Prote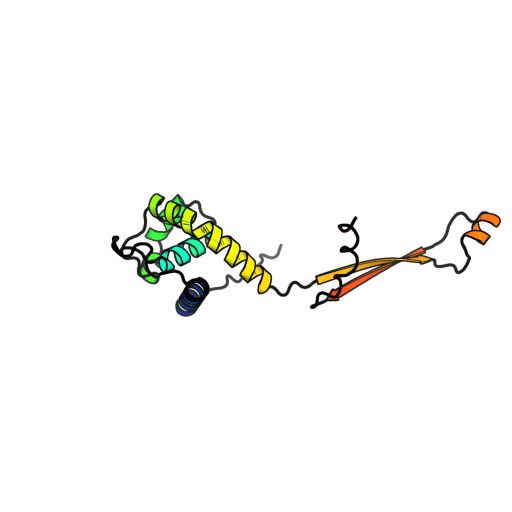in AF-A0A8T4QF48-F1 (afdb_monomer_lite)

Structure (mmCIF, N/CA/C/O backbone):
data_AF-A0A8T4QF48-F1
#
_entry.id   AF-A0A8T4QF48-F1
#
loop_
_atom_site.group_PDB
_atom_site.id
_atom_site.type_symbol
_atom_site.label_atom_id
_atom_site.label_alt_id
_atom_site.label_comp_id
_atom_site.label_asym_id
_atom_site.label_entity_id
_atom_site.label_seq_id
_atom_site.pdbx_PDB_ins_code
_atom_site.Cartn_x
_atom_site.Cartn_y
_atom_site.Cartn_z
_atom_site.occupancy
_atom_site.B_iso_or_equiv
_atom_site.auth_seq_id
_atom_site.auth_comp_id
_atom_site.auth_asym_id
_atom_site.auth_atom_id
_atom_site.pdbx_PDB_model_num
ATOM 1 N N . MET A 1 1 ? 8.555 23.777 -22.639 1.00 36.84 1 MET A N 1
ATOM 2 C CA . MET A 1 1 ? 8.526 22.814 -21.511 1.00 36.84 1 MET A CA 1
ATOM 3 C C . MET A 1 1 ? 7.074 22.521 -21.152 1.00 36.84 1 MET A C 1
ATOM 5 O O . MET A 1 1 ? 6.427 23.314 -20.480 1.00 36.84 1 MET A O 1
ATOM 9 N N . THR A 1 2 ? 6.521 21.435 -21.686 1.00 34.25 2 THR A N 1
ATOM 10 C CA . THR A 1 2 ? 5.121 21.033 -21.495 1.00 34.25 2 THR A CA 1
ATOM 11 C C . THR A 1 2 ? 4.925 20.439 -20.102 1.00 34.25 2 THR A C 1
ATOM 13 O O . THR A 1 2 ? 5.510 19.410 -19.767 1.00 34.25 2 THR A O 1
ATOM 16 N N . LYS A 1 3 ? 4.101 21.087 -19.269 1.00 39.84 3 LYS A N 1
ATOM 17 C CA . LYS A 1 3 ? 3.644 20.526 -17.992 1.00 39.84 3 LYS A CA 1
ATOM 18 C C . LYS A 1 3 ? 2.856 19.249 -18.293 1.00 39.84 3 LYS A C 1
ATOM 20 O O . LYS A 1 3 ? 1.729 19.321 -18.772 1.00 39.84 3 LYS A O 1
ATOM 25 N N . HIS A 1 4 ? 3.436 18.081 -18.021 1.00 39.09 4 HIS A N 1
ATOM 26 C CA . HIS A 1 4 ? 2.674 16.837 -17.994 1.00 39.09 4 HIS A CA 1
ATOM 27 C C . HIS A 1 4 ? 1.634 16.945 -16.875 1.00 39.09 4 HIS A C 1
ATOM 29 O O . HIS A 1 4 ? 1.952 16.767 -15.697 1.00 39.09 4 HIS A O 1
ATOM 35 N N . ASN A 1 5 ? 0.386 17.246 -17.236 1.00 41.47 5 ASN A N 1
ATOM 36 C CA . ASN A 1 5 ? -0.756 17.034 -16.360 1.00 41.47 5 ASN A CA 1
ATOM 37 C C . ASN A 1 5 ? -0.811 15.534 -16.055 1.00 41.47 5 ASN A C 1
ATOM 39 O O . ASN A 1 5 ? -1.296 14.739 -16.857 1.00 41.47 5 ASN A O 1
ATOM 43 N N . LYS A 1 6 ? -0.275 15.128 -14.898 1.00 46.88 6 LYS A N 1
ATOM 44 C CA . LYS A 1 6 ? -0.557 13.811 -14.328 1.00 46.88 6 LYS A CA 1
ATOM 45 C C . LYS A 1 6 ? -2.058 13.778 -14.079 1.00 46.88 6 LYS A C 1
ATOM 47 O O . LYS A 1 6 ? -2.525 14.328 -13.085 1.00 46.88 6 LYS A O 1
ATOM 52 N N . ILE A 1 7 ? -2.800 13.154 -14.991 1.00 44.44 7 ILE A N 1
ATOM 53 C CA . ILE A 1 7 ? -4.201 12.788 -14.793 1.00 44.44 7 ILE A CA 1
ATOM 54 C C . ILE A 1 7 ? -4.196 11.842 -13.592 1.00 44.44 7 ILE A C 1
ATOM 56 O O . ILE A 1 7 ? -3.878 10.656 -13.691 1.00 44.44 7 ILE A O 1
ATOM 60 N N . GLY A 1 8 ? -4.395 12.411 -12.405 1.00 47.56 8 GLY A N 1
ATOM 61 C CA . GLY A 1 8 ? -4.390 11.663 -11.166 1.00 47.56 8 GLY A CA 1
ATOM 62 C C . GLY A 1 8 ? -5.566 10.709 -11.215 1.00 47.56 8 GLY A C 1
ATOM 63 O O . GLY A 1 8 ? -6.704 11.160 -11.242 1.00 47.56 8 GLY A O 1
ATOM 64 N N . ILE A 1 9 ? -5.298 9.402 -11.231 1.00 53.12 9 ILE A N 1
ATOM 65 C CA . ILE A 1 9 ? -6.350 8.386 -11.175 1.00 53.12 9 ILE A CA 1
ATOM 66 C C . ILE A 1 9 ? -7.187 8.663 -9.917 1.00 53.12 9 ILE A C 1
ATOM 68 O O . ILE A 1 9 ? -6.727 8.471 -8.780 1.00 53.12 9 ILE A O 1
ATOM 72 N N . GLN A 1 10 ? -8.389 9.190 -10.134 1.00 56.47 10 GLN A N 1
ATOM 73 C CA . GLN A 1 10 ? -9.336 9.561 -9.095 1.00 56.47 10 GLN A CA 1
ATOM 74 C C . GLN A 1 10 ? -10.275 8.372 -8.909 1.00 56.47 10 GLN A C 1
ATOM 76 O O . GLN A 1 10 ? -11.145 8.102 -9.729 1.00 56.47 10 GLN A O 1
ATOM 81 N N . TYR A 1 11 ? -10.052 7.604 -7.846 1.00 57.59 11 TYR A N 1
ATOM 82 C CA . TYR A 1 11 ? -10.922 6.484 -7.510 1.00 57.59 11 TYR A CA 1
ATOM 83 C C . TYR A 1 11 ? -12.169 6.998 -6.796 1.00 57.59 11 TYR A C 1
ATOM 85 O O . TYR A 1 11 ? -12.070 7.743 -5.819 1.00 57.59 11 TYR A O 1
ATOM 93 N N . THR A 1 12 ? -13.340 6.541 -7.231 1.00 77.25 12 THR A N 1
ATOM 94 C CA . THR A 1 12 ? -14.576 6.732 -6.461 1.00 77.25 12 THR A CA 1
ATOM 95 C C . THR A 1 12 ? -14.522 5.923 -5.158 1.00 77.25 12 THR A C 1
ATOM 97 O O . THR A 1 12 ? -13.859 4.884 -5.074 1.00 77.25 12 THR A O 1
ATOM 100 N N . LEU A 1 13 ? -15.257 6.359 -4.127 1.00 68.56 13 LEU A N 1
ATOM 101 C CA . LEU A 1 13 ? -15.292 5.695 -2.812 1.00 68.56 13 LEU A CA 1
ATOM 102 C C . LEU A 1 13 ? -15.621 4.192 -2.925 1.00 68.56 13 LEU A C 1
ATOM 104 O O . LEU A 1 13 ? -14.974 3.357 -2.290 1.00 68.56 13 LEU A O 1
ATOM 108 N N . LYS A 1 14 ? -16.590 3.843 -3.784 1.00 73.94 14 LYS A N 1
ATOM 109 C CA . LYS A 1 14 ? -16.989 2.451 -4.048 1.00 73.94 14 LYS A CA 1
ATOM 110 C C . LYS A 1 14 ? -15.846 1.629 -4.651 1.00 73.94 14 LYS A C 1
ATOM 112 O O . LYS A 1 14 ? -15.637 0.489 -4.239 1.00 73.94 14 LYS A O 1
ATOM 117 N N . GLN A 1 15 ? -15.093 2.193 -5.597 1.00 72.56 15 GLN A N 1
ATOM 118 C CA . GLN A 1 15 ? -13.957 1.508 -6.221 1.00 72.56 15 GLN A CA 1
ATOM 119 C C . GLN A 1 15 ? -12.837 1.248 -5.211 1.00 72.56 15 GLN A C 1
ATOM 121 O O . GLN A 1 15 ? -12.328 0.130 -5.145 1.00 72.56 15 GLN A O 1
ATOM 126 N N . LEU A 1 16 ? -12.507 2.238 -4.375 1.00 67.00 16 LEU A N 1
ATOM 127 C CA . LEU A 1 16 ? -11.493 2.080 -3.331 1.00 67.00 16 LEU A CA 1
ATOM 128 C C . LEU A 1 16 ? -11.889 0.977 -2.337 1.00 67.00 16 LEU A C 1
ATOM 130 O O . LEU A 1 16 ? -11.094 0.086 -2.045 1.00 67.00 16 LEU A O 1
ATOM 134 N N . GLN A 1 17 ? -13.141 0.986 -1.869 1.00 72.12 17 GLN A N 1
ATOM 135 C CA . GLN A 1 17 ? -13.662 -0.048 -0.970 1.00 72.12 17 GLN A CA 1
ATOM 136 C C . GLN A 1 17 ? -13.615 -1.444 -1.602 1.00 72.12 17 GLN A C 1
ATOM 138 O O . GLN A 1 17 ? -13.250 -2.407 -0.926 1.00 72.12 17 GLN A O 1
ATOM 143 N N . LYS A 1 18 ? -13.949 -1.563 -2.894 1.00 76.19 18 LYS A N 1
ATOM 144 C CA . LYS A 1 18 ? -13.884 -2.833 -3.630 1.00 76.19 18 LYS A CA 1
ATOM 145 C C . LYS A 1 18 ? -12.449 -3.355 -3.725 1.00 76.19 18 LYS A C 1
ATOM 147 O O . LYS A 1 18 ? -12.228 -4.543 -3.497 1.00 76.19 18 LYS A O 1
ATOM 152 N N . LEU A 1 19 ? -11.479 -2.482 -4.007 1.00 70.62 19 LEU A N 1
ATOM 153 C CA . LEU A 1 19 ? -10.060 -2.847 -4.072 1.00 70.62 19 LEU A CA 1
ATOM 154 C C . LEU A 1 19 ? -9.525 -3.299 -2.710 1.00 70.62 19 LEU A C 1
ATOM 156 O O . LEU A 1 19 ? -8.920 -4.365 -2.626 1.00 70.62 19 LEU A O 1
ATOM 160 N N . VAL A 1 20 ? -9.809 -2.549 -1.641 1.00 73.69 20 VAL A N 1
ATOM 161 C CA . VAL A 1 20 ? -9.395 -2.920 -0.278 1.00 73.69 20 VAL A CA 1
ATOM 162 C C . VAL A 1 20 ? -10.007 -4.263 0.128 1.00 73.69 20 VAL A C 1
ATOM 164 O O . VAL A 1 20 ? -9.281 -5.146 0.578 1.00 73.69 20 VAL A O 1
ATOM 167 N N . LYS A 1 21 ? -11.311 -4.475 -0.109 1.00 75.81 21 LYS A N 1
ATOM 168 C CA . LYS A 1 21 ? -11.964 -5.770 0.154 1.00 75.81 21 LYS A CA 1
ATOM 169 C C . LYS A 1 21 ? -11.322 -6.913 -0.630 1.00 75.81 21 LYS A C 1
ATOM 171 O O . LYS A 1 21 ? -11.091 -7.970 -0.055 1.00 75.81 21 LYS A O 1
ATOM 176 N N . LYS A 1 22 ? -11.008 -6.706 -1.913 1.00 73.88 22 LYS A N 1
ATOM 177 C CA . LYS A 1 22 ? -10.369 -7.727 -2.756 1.00 73.88 22 LYS A CA 1
ATOM 178 C C . LYS A 1 22 ? -8.995 -8.125 -2.210 1.00 73.88 22 LYS A C 1
ATOM 180 O O . LYS A 1 22 ? -8.726 -9.316 -2.094 1.00 73.88 22 LYS A O 1
ATOM 185 N N . VAL A 1 23 ? -8.166 -7.147 -1.833 1.00 70.25 23 VAL A N 1
ATOM 186 C CA . VAL A 1 23 ? -6.835 -7.392 -1.248 1.00 70.25 23 VAL A CA 1
ATOM 187 C C . VAL A 1 23 ? -6.949 -8.147 0.075 1.00 70.25 23 VAL A C 1
ATOM 189 O O . VAL A 1 23 ? -6.235 -9.125 0.284 1.00 70.25 23 VAL A O 1
ATOM 192 N N . CYS A 1 24 ? -7.865 -7.737 0.953 1.00 72.25 24 CYS A N 1
ATOM 193 C CA . CYS A 1 24 ? -8.031 -8.388 2.248 1.00 72.25 24 CYS A CA 1
ATOM 194 C C . CYS A 1 24 ? -8.613 -9.805 2.135 1.00 72.25 24 CYS A C 1
ATOM 196 O O . CYS A 1 24 ? -8.130 -10.702 2.823 1.00 72.25 24 CYS A O 1
ATOM 198 N N . TYR A 1 25 ? -9.569 -10.031 1.226 1.00 75.38 25 TYR A N 1
ATOM 199 C CA . TYR A 1 25 ? -10.141 -11.356 0.965 1.00 75.38 25 TYR A CA 1
ATOM 200 C C . TYR A 1 25 ? -9.104 -12.322 0.381 1.00 75.38 25 TYR A C 1
ATOM 202 O O . TYR A 1 25 ? -8.937 -13.424 0.893 1.00 75.38 25 TYR A O 1
ATOM 210 N N . GLN A 1 26 ? -8.335 -11.888 -0.627 1.00 68.88 26 GLN A N 1
ATOM 211 C CA . GLN A 1 26 ? -7.256 -12.697 -1.217 1.00 68.88 26 GLN A CA 1
ATOM 212 C C . GLN A 1 26 ? -6.194 -13.130 -0.202 1.00 68.88 26 GLN A C 1
ATOM 214 O O . GLN A 1 26 ? -5.483 -14.104 -0.433 1.00 68.88 26 GLN A O 1
ATOM 219 N N . LYS A 1 27 ? -6.048 -12.388 0.894 1.00 67.25 27 LYS A N 1
ATOM 220 C CA . LYS A 1 27 ? -5.045 -12.644 1.927 1.00 67.25 27 LYS A CA 1
ATOM 221 C C . LYS A 1 27 ? -5.626 -13.233 3.206 1.00 67.25 27 LYS A C 1
ATOM 223 O O . LYS A 1 27 ? -4.877 -13.365 4.165 1.00 67.25 27 LYS A O 1
ATOM 228 N N . GLN A 1 28 ? -6.921 -13.564 3.221 1.00 74.06 28 GLN A N 1
ATOM 229 C CA . GLN A 1 28 ? -7.621 -14.084 4.400 1.00 74.06 28 GLN A CA 1
ATOM 230 C C . GLN A 1 28 ? -7.348 -13.236 5.656 1.00 74.06 28 GLN A C 1
ATOM 232 O O . GLN A 1 28 ? -7.228 -13.749 6.767 1.00 74.06 28 GLN A O 1
ATOM 237 N N . ILE A 1 29 ? -7.217 -11.914 5.479 1.00 73.75 29 ILE A N 1
ATOM 238 C CA . ILE A 1 29 ? -6.947 -11.003 6.590 1.00 73.75 29 ILE A CA 1
ATOM 239 C C . ILE A 1 29 ? -8.201 -10.974 7.458 1.00 73.75 29 ILE A C 1
ATOM 241 O O . ILE A 1 29 ? -9.279 -10.577 7.005 1.00 73.75 29 ILE A O 1
ATOM 245 N N . SER A 1 30 ? -8.055 -11.395 8.711 1.00 79.75 30 SER A N 1
ATOM 246 C CA . SER A 1 30 ? -9.124 -11.322 9.699 1.00 79.75 30 SER A CA 1
ATOM 247 C C . SER A 1 30 ? -9.649 -9.891 9.841 1.00 79.75 30 SER A C 1
ATOM 249 O O . SER A 1 30 ? -8.932 -8.909 9.669 1.00 79.75 30 SER A O 1
ATOM 251 N N . GLN A 1 31 ? -10.922 -9.716 10.186 1.00 80.69 31 GLN A N 1
ATOM 252 C CA . GLN A 1 31 ? -11.459 -8.361 10.346 1.00 80.69 31 GLN A CA 1
ATOM 253 C C . GLN A 1 31 ? -10.764 -7.587 11.481 1.00 80.69 31 GLN A C 1
ATOM 255 O O . GLN A 1 31 ? -10.527 -6.380 11.360 1.00 80.69 31 GLN A O 1
ATOM 260 N N . TYR A 1 32 ? -10.415 -8.297 12.553 1.00 82.69 32 TYR A N 1
ATOM 261 C CA . TYR A 1 32 ? -9.749 -7.777 13.738 1.00 82.69 32 TYR A CA 1
ATOM 262 C C . TYR A 1 32 ? -8.519 -8.610 14.048 1.00 82.69 32 TYR A C 1
ATOM 264 O O . TYR A 1 32 ? -8.543 -9.825 13.907 1.00 82.69 32 TYR A O 1
ATOM 272 N N . HIS A 1 33 ? -7.476 -7.942 14.529 1.00 73.75 33 HIS A N 1
ATOM 273 C CA . HIS A 1 33 ? -6.229 -8.600 14.896 1.00 73.75 33 HIS A CA 1
ATOM 274 C C . HIS A 1 33 ? -6.376 -9.493 16.139 1.00 73.75 33 HIS A C 1
ATOM 276 O O . HIS A 1 33 ? -5.816 -10.580 16.200 1.00 73.75 33 HIS A O 1
ATOM 282 N N . PHE A 1 34 ? -7.123 -9.030 17.143 1.00 78.06 34 PHE A N 1
ATOM 283 C CA . PHE A 1 34 ? -7.322 -9.752 18.396 1.00 78.06 34 PHE A CA 1
ATOM 284 C C . PHE A 1 34 ? -8.772 -10.217 18.510 1.00 78.06 34 PHE A C 1
ATOM 286 O O . PHE A 1 34 ? -9.695 -9.443 18.252 1.00 78.06 34 PHE A O 1
ATOM 293 N N . LYS A 1 35 ? -8.974 -11.462 18.955 1.00 76.19 35 LYS A N 1
ATOM 294 C CA . LYS A 1 35 ? -10.314 -12.025 19.189 1.00 76.19 35 LYS A CA 1
ATOM 295 C C . LYS A 1 35 ? -11.048 -11.301 20.327 1.00 76.19 35 LYS A C 1
ATOM 297 O O . LYS A 1 35 ? -12.224 -10.973 20.175 1.00 76.19 35 LYS A O 1
ATOM 302 N N . PHE A 1 36 ? -10.325 -11.001 21.410 1.00 77.88 36 PHE A N 1
ATOM 303 C CA . PHE A 1 36 ? -10.860 -10.436 22.659 1.00 77.88 36 PHE A CA 1
ATOM 304 C C . PHE A 1 36 ? -10.375 -9.011 22.972 1.00 77.88 36 PHE A C 1
ATOM 306 O O . PHE A 1 36 ? -10.815 -8.411 23.944 1.00 77.88 36 PHE A O 1
ATOM 313 N N . GLY A 1 37 ? -9.467 -8.461 22.162 1.00 77.06 37 GLY A N 1
ATOM 314 C CA . GLY A 1 37 ? -8.957 -7.105 22.358 1.00 77.06 37 GLY A CA 1
ATOM 315 C C . GLY A 1 37 ? -9.962 -6.019 21.949 1.00 77.06 37 GLY A C 1
ATOM 316 O O . GLY A 1 37 ? -10.966 -6.307 21.288 1.00 77.06 37 GLY A O 1
ATOM 317 N N . PRO A 1 38 ? -9.678 -4.749 22.282 1.00 79.00 38 PRO A N 1
ATOM 318 C CA . PRO A 1 38 ? -10.553 -3.636 21.947 1.00 79.00 38 PRO A CA 1
ATOM 319 C C . PRO A 1 38 ? -10.661 -3.464 20.422 1.00 79.00 38 PRO A C 1
ATOM 321 O O . PRO A 1 38 ? -9.685 -3.216 19.710 1.00 79.00 38 PRO A O 1
ATOM 324 N N . LYS A 1 39 ? -11.887 -3.603 19.902 1.00 84.31 39 LYS A N 1
ATOM 325 C CA . LYS A 1 39 ? -12.224 -3.548 18.466 1.00 84.31 39 LYS A CA 1
ATOM 326 C C . LYS A 1 39 ? -12.423 -2.105 17.993 1.00 84.31 39 LYS A C 1
ATOM 328 O O . LYS A 1 39 ? -13.490 -1.728 17.494 1.00 84.31 39 LYS A O 1
ATOM 333 N N . ILE A 1 40 ? -11.393 -1.288 18.202 1.00 86.06 40 ILE A N 1
ATOM 334 C CA . ILE A 1 40 ? -11.403 0.139 17.851 1.00 86.06 40 ILE A CA 1
ATOM 335 C C . ILE A 1 40 ? -11.199 0.311 16.344 1.00 86.06 40 ILE A C 1
ATOM 337 O O . ILE A 1 40 ? -11.955 1.024 15.684 1.00 86.06 40 ILE A O 1
ATOM 341 N N . TYR A 1 41 ? -10.242 -0.438 15.796 1.00 88.00 41 TYR A N 1
ATOM 342 C CA . TYR A 1 41 ? -9.864 -0.415 14.389 1.00 88.00 41 TYR A CA 1
ATOM 343 C C . TYR A 1 41 ? -9.993 -1.801 13.762 1.00 88.00 41 TYR A C 1
ATOM 345 O O . TYR A 1 41 ? -9.725 -2.822 14.398 1.00 88.00 41 TYR A O 1
ATOM 353 N N . THR A 1 42 ? -10.351 -1.835 12.484 1.00 88.62 42 THR A N 1
ATOM 354 C CA . THR A 1 42 ? -10.285 -3.053 11.665 1.00 88.62 42 THR A CA 1
ATOM 355 C C . THR A 1 42 ? -8.950 -3.129 10.931 1.00 88.62 42 THR A C 1
ATOM 357 O O . THR A 1 42 ? -8.376 -2.104 10.556 1.00 88.62 42 THR A O 1
ATOM 360 N N . GLN A 1 43 ? -8.473 -4.342 10.645 1.00 85.94 43 GLN A N 1
ATOM 361 C CA . GLN A 1 43 ? -7.253 -4.509 9.843 1.00 85.94 43 GLN A CA 1
ATOM 362 C C . GLN A 1 43 ? -7.424 -3.891 8.446 1.00 85.94 43 GLN A C 1
ATOM 364 O O . GLN A 1 43 ? -6.526 -3.216 7.952 1.00 85.94 43 GLN A O 1
ATOM 369 N N . HIS A 1 44 ? -8.620 -4.006 7.861 1.00 85.69 44 HIS A N 1
ATOM 370 C CA . HIS A 1 44 ? -9.000 -3.369 6.596 1.00 85.69 44 HIS A CA 1
ATOM 371 C C . HIS A 1 44 ? -8.774 -1.848 6.586 1.00 85.69 44 HIS A C 1
ATOM 373 O O . HIS A 1 44 ? -8.285 -1.299 5.597 1.00 85.69 44 HIS A O 1
ATOM 379 N N . GLN A 1 45 ? -9.103 -1.159 7.685 1.00 88.62 45 GLN A N 1
ATOM 380 C CA . GLN A 1 45 ? -8.870 0.281 7.817 1.00 88.62 45 GLN A CA 1
ATOM 381 C C . GLN A 1 45 ? -7.376 0.610 7.822 1.00 88.62 45 GLN A C 1
ATOM 383 O O . GLN A 1 45 ? -6.966 1.560 7.158 1.00 88.62 45 GLN A O 1
ATOM 388 N N . PHE A 1 46 ? -6.549 -0.196 8.491 1.00 88.75 46 PHE A N 1
ATOM 389 C CA . PHE A 1 46 ? -5.098 -0.009 8.466 1.00 88.75 46 PHE A CA 1
ATOM 390 C C . PHE A 1 46 ? -4.482 -0.288 7.095 1.00 88.75 46 PHE A C 1
ATOM 392 O O . PHE A 1 46 ? -3.581 0.443 6.690 1.00 88.75 46 PHE A O 1
ATOM 399 N N . VAL A 1 47 ? -4.992 -1.268 6.342 1.00 85.75 47 VAL A N 1
ATOM 400 C CA . VAL A 1 47 ? -4.573 -1.478 4.944 1.00 85.75 47 VAL A CA 1
ATOM 401 C C . VAL A 1 47 ? -4.890 -0.247 4.093 1.00 85.75 47 VAL A C 1
ATOM 403 O O . VAL A 1 47 ? -4.046 0.213 3.327 1.00 85.75 47 VAL A O 1
ATOM 406 N N . ALA A 1 48 ? -6.081 0.335 4.255 1.00 86.88 48 ALA A N 1
ATOM 407 C CA . ALA A 1 48 ? -6.444 1.556 3.542 1.00 86.88 48 ALA A CA 1
ATOM 408 C C . ALA A 1 48 ? -5.553 2.749 3.939 1.00 86.88 48 ALA A C 1
ATOM 410 O O . ALA A 1 48 ? -5.088 3.481 3.065 1.00 86.88 48 ALA A O 1
ATOM 411 N N . LEU A 1 49 ? -5.262 2.916 5.234 1.00 89.88 49 LEU A N 1
ATOM 412 C CA . LEU A 1 49 ? -4.340 3.944 5.730 1.00 89.88 49 LEU A CA 1
ATOM 413 C C . LEU A 1 49 ? -2.919 3.755 5.193 1.00 89.88 49 LEU A C 1
ATOM 415 O O . LEU A 1 49 ? -2.279 4.742 4.845 1.00 89.88 49 LEU A O 1
ATOM 419 N N . LEU A 1 50 ? -2.444 2.514 5.070 1.00 87.88 50 LEU A N 1
ATOM 420 C CA . LEU A 1 50 ? -1.136 2.198 4.492 1.00 87.88 50 LEU A CA 1
ATOM 421 C C . LEU A 1 50 ? -1.050 2.626 3.024 1.00 87.88 50 LEU A C 1
ATOM 423 O O . LEU A 1 50 ? -0.070 3.247 2.617 1.00 87.88 50 LEU A O 1
ATOM 427 N N . ILE A 1 51 ? -2.093 2.348 2.238 1.00 83.81 51 ILE A N 1
ATOM 428 C CA . ILE A 1 51 ? -2.162 2.760 0.829 1.00 83.81 51 ILE A CA 1
ATOM 429 C C . ILE A 1 51 ? -2.193 4.290 0.715 1.00 83.81 51 ILE A C 1
ATOM 431 O O . ILE A 1 51 ? -1.482 4.867 -0.110 1.00 83.81 51 ILE A O 1
ATOM 435 N N . LEU A 1 52 ? -2.992 4.961 1.550 1.00 87.19 52 LEU A N 1
ATOM 436 C CA . LEU A 1 52 ? -3.058 6.425 1.585 1.00 87.19 52 LEU A CA 1
ATOM 437 C C . LEU A 1 52 ? -1.717 7.044 1.988 1.00 87.19 52 LEU A C 1
ATOM 439 O O . LEU A 1 52 ? -1.285 8.013 1.364 1.00 87.19 52 LEU A O 1
ATOM 443 N N . TYR A 1 53 ? -1.045 6.463 2.982 1.00 87.94 53 TYR A N 1
ATOM 444 C CA . TYR A 1 53 ? 0.282 6.879 3.418 1.00 87.94 53 TYR A CA 1
ATOM 445 C C . TYR A 1 53 ? 1.296 6.762 2.278 1.00 87.94 53 TYR A C 1
ATOM 447 O O . TYR A 1 53 ? 1.915 7.765 1.919 1.00 87.94 53 TYR A O 1
ATOM 455 N N . ALA A 1 54 ? 1.378 5.589 1.642 1.00 83.31 54 ALA A N 1
ATOM 456 C CA . ALA A 1 54 ? 2.267 5.341 0.509 1.00 83.31 54 ALA A CA 1
ATOM 457 C C . ALA A 1 54 ? 2.012 6.312 -0.657 1.00 83.31 54 ALA A C 1
ATOM 459 O O . ALA A 1 54 ? 2.955 6.800 -1.274 1.00 83.31 54 ALA A O 1
ATOM 460 N N . LYS A 1 55 ? 0.744 6.655 -0.926 1.00 82.88 55 LYS A N 1
ATOM 461 C CA . LYS A 1 55 ? 0.378 7.632 -1.964 1.00 82.88 55 LYS A CA 1
ATOM 462 C C . LYS A 1 55 ? 0.725 9.074 -1.583 1.00 82.88 55 LYS A C 1
ATOM 464 O O . LYS A 1 55 ? 0.969 9.890 -2.467 1.00 82.88 55 LYS A O 1
ATOM 469 N N . SER A 1 56 ? 0.704 9.409 -0.295 1.00 84.44 56 SER A N 1
ATOM 470 C CA . SER A 1 56 ? 0.886 10.787 0.169 1.00 84.44 56 SER A CA 1
ATOM 471 C C . SER A 1 56 ? 2.321 11.302 0.029 1.00 84.44 56 SER A C 1
ATOM 473 O O . SER A 1 56 ? 2.503 12.510 -0.089 1.00 84.44 56 SER A O 1
ATOM 475 N N . GLY A 1 57 ? 3.326 10.417 0.083 1.00 82.81 57 GLY A N 1
ATOM 476 C CA . GLY A 1 57 ? 4.746 10.797 0.093 1.00 82.81 57 GLY A CA 1
ATOM 477 C C . GLY A 1 57 ? 5.176 11.627 1.313 1.00 82.81 57 GLY A C 1
ATOM 478 O O . GLY A 1 57 ? 6.261 12.201 1.313 1.00 82.81 57 GLY A O 1
ATOM 479 N N . LYS A 1 58 ? 4.329 11.734 2.346 1.00 88.00 58 LYS A N 1
ATOM 480 C CA . LYS A 1 58 ? 4.594 12.513 3.564 1.00 88.00 58 LYS A CA 1
ATOM 481 C C . LYS A 1 58 ? 5.293 11.655 4.618 1.00 88.00 58 LYS A C 1
ATOM 483 O O . LYS A 1 58 ? 5.144 10.439 4.636 1.00 88.00 58 LYS A O 1
ATOM 488 N N . SER A 1 59 ? 5.973 12.297 5.568 1.00 91.56 59 SER A N 1
ATOM 489 C CA . SER A 1 59 ? 6.414 11.618 6.793 1.00 91.56 59 SER A CA 1
ATOM 490 C C . SER A 1 59 ? 5.209 11.141 7.613 1.00 91.56 59 SER A C 1
ATOM 492 O O . SER A 1 59 ? 4.145 11.763 7.580 1.00 91.56 59 SER A O 1
ATOM 494 N N . LEU A 1 60 ? 5.363 10.069 8.399 1.00 89.69 60 LEU A N 1
ATOM 495 C CA . LEU A 1 60 ? 4.253 9.486 9.167 1.00 89.69 60 LEU A CA 1
ATOM 496 C C . LEU A 1 60 ? 3.576 10.500 10.110 1.00 89.69 60 LEU A C 1
ATOM 498 O O . LEU A 1 60 ? 2.356 10.506 10.243 1.00 89.69 60 LEU A O 1
ATOM 502 N N . ARG A 1 61 ? 4.355 11.405 10.723 1.00 91.44 61 ARG A N 1
ATOM 503 C CA . ARG A 1 61 ? 3.826 12.486 11.576 1.00 91.44 61 ARG A CA 1
ATOM 504 C C . ARG A 1 61 ? 2.952 13.454 10.771 1.00 91.44 61 ARG A C 1
ATOM 506 O O . ARG A 1 61 ? 1.835 13.758 11.185 1.00 91.44 61 ARG A O 1
ATOM 513 N N . ASN A 1 62 ? 3.441 13.903 9.616 1.00 92.69 62 ASN A N 1
ATOM 514 C CA . ASN A 1 62 ? 2.714 14.837 8.754 1.00 92.69 62 ASN A CA 1
ATOM 515 C C . ASN A 1 62 ? 1.495 14.173 8.104 1.00 92.69 62 ASN A C 1
ATOM 517 O O . ASN A 1 62 ? 0.477 14.827 7.887 1.00 92.69 62 ASN A O 1
ATOM 521 N N . PHE A 1 63 ? 1.572 12.869 7.834 1.00 94.38 63 PHE A N 1
ATOM 522 C CA . PHE A 1 63 ? 0.439 12.074 7.382 1.00 94.38 63 PHE A CA 1
ATOM 523 C C . PHE A 1 63 ? -0.673 12.043 8.433 1.00 94.38 63 PHE A C 1
ATOM 525 O O . PHE A 1 63 ? -1.804 12.399 8.110 1.00 94.38 63 PHE A O 1
ATOM 532 N N . VAL A 1 64 ? -0.352 11.719 9.692 1.00 93.75 64 VAL A N 1
ATOM 533 C CA . VAL A 1 64 ? -1.331 11.739 10.794 1.00 93.75 64 VAL A CA 1
ATOM 534 C C . VAL A 1 64 ? -1.957 13.121 10.947 1.00 93.75 64 VAL A C 1
ATOM 536 O O . VAL A 1 64 ? -3.177 13.219 11.006 1.00 93.75 64 VAL A O 1
ATOM 539 N N . LYS A 1 65 ? -1.157 14.196 10.917 1.00 94.06 65 LYS A N 1
ATOM 540 C CA . LYS A 1 65 ? -1.689 15.568 10.963 1.00 94.06 65 LYS A CA 1
ATOM 541 C C . LYS A 1 65 ? -2.674 15.831 9.819 1.00 94.06 65 LYS A C 1
ATOM 543 O O . LYS A 1 65 ? -3.775 16.314 10.053 1.00 94.06 65 LYS A O 1
ATOM 548 N N . SER A 1 66 ? -2.332 15.403 8.604 1.00 92.88 66 SER A N 1
ATOM 549 C CA . SER A 1 66 ? -3.223 15.560 7.452 1.00 92.88 66 SER A CA 1
ATOM 550 C C . SER A 1 66 ? -4.518 14.748 7.549 1.00 92.88 66 SER A C 1
ATOM 552 O O . SER A 1 66 ? -5.488 15.100 6.885 1.00 92.88 66 SER A O 1
ATOM 554 N N . LEU A 1 67 ? -4.575 13.691 8.373 1.00 92.69 67 LEU A N 1
ATOM 555 C CA . LEU A 1 67 ? -5.823 12.960 8.598 1.00 92.69 67 LEU A CA 1
ATOM 556 C C . LEU A 1 67 ? -6.861 13.833 9.308 1.00 92.69 67 LEU A C 1
ATOM 558 O O . LEU A 1 67 ? -8.019 13.781 8.903 1.00 92.69 67 LEU A O 1
ATOM 562 N N . TYR A 1 68 ? -6.446 14.662 10.274 1.00 91.69 68 TYR A N 1
ATOM 563 C CA . TYR A 1 68 ? -7.330 15.600 10.983 1.00 91.69 68 TYR A CA 1
ATOM 564 C C . TYR A 1 68 ? -7.926 16.664 10.056 1.00 91.69 68 TYR A C 1
ATOM 566 O O . TYR A 1 68 ? -9.087 17.029 10.199 1.00 91.69 68 TYR A O 1
ATOM 574 N N . GLU A 1 69 ? -7.150 17.127 9.079 1.00 90.69 69 GLU A N 1
ATOM 575 C CA . GLU A 1 69 ? -7.579 18.139 8.103 1.00 90.69 69 GLU A CA 1
ATOM 576 C C . GLU A 1 69 ? -8.441 17.538 6.975 1.00 90.69 69 GLU A C 1
ATOM 578 O O . GLU A 1 69 ? -9.111 18.246 6.225 1.00 90.69 69 GLU A O 1
ATOM 583 N N . SER A 1 70 ? -8.422 16.213 6.824 1.00 89.75 70 SER A N 1
ATOM 584 C CA . SER A 1 70 ? -9.029 15.520 5.690 1.00 89.75 70 SER A CA 1
ATOM 585 C C . SER A 1 70 ? -10.368 14.862 6.020 1.00 89.75 70 SER A C 1
ATOM 587 O O . SER A 1 70 ? -10.660 14.493 7.153 1.00 89.75 70 SER A O 1
ATOM 589 N N . LYS A 1 71 ? -11.162 14.574 4.981 1.00 88.62 71 LYS A N 1
ATOM 590 C CA . LYS A 1 71 ? -12.389 13.765 5.105 1.00 88.62 71 LYS A CA 1
ATOM 591 C C . LYS A 1 71 ? -12.120 12.247 5.135 1.00 88.62 71 LYS A C 1
ATOM 593 O O . LYS A 1 71 ? -13.069 11.470 5.256 1.00 88.62 71 LYS A O 1
ATOM 598 N N . TRP A 1 72 ? -10.855 11.809 5.059 1.00 87.69 72 TRP A N 1
ATOM 599 C CA . TRP A 1 72 ? -10.484 10.388 5.021 1.00 87.69 72 TRP A CA 1
ATOM 600 C C . TRP A 1 72 ? -10.956 9.591 6.243 1.00 87.69 72 TRP A C 1
ATOM 602 O O . TRP A 1 72 ? -11.516 8.515 6.027 1.00 87.69 72 TRP A O 1
ATOM 612 N N . PRO A 1 73 ? -10.821 10.074 7.497 1.00 90.25 73 PRO A N 1
ATOM 613 C CA . PRO A 1 73 ? -11.285 9.319 8.661 1.00 90.25 73 PRO A CA 1
ATOM 614 C C . PRO A 1 73 ? -12.787 9.036 8.621 1.00 90.25 73 PRO A C 1
ATOM 616 O O . PRO A 1 73 ? -13.214 7.907 8.868 1.00 90.25 73 PRO A O 1
ATOM 619 N N . LYS A 1 74 ? -13.580 10.029 8.196 1.00 88.75 74 LYS A N 1
ATOM 620 C CA . LYS A 1 74 ? -15.031 9.891 8.012 1.00 88.75 74 LYS A CA 1
ATOM 621 C C . LYS A 1 74 ? -15.363 8.880 6.912 1.00 88.75 74 LYS A C 1
ATOM 623 O O . LYS A 1 74 ? -16.219 8.020 7.102 1.00 88.75 74 LYS A O 1
ATOM 628 N N . TRP A 1 75 ? -14.666 8.938 5.777 1.00 86.50 75 TRP A N 1
ATOM 629 C CA . TRP A 1 75 ? -14.861 8.004 4.659 1.00 86.50 75 TRP A CA 1
ATOM 630 C C . TRP A 1 75 ? -14.465 6.561 4.989 1.00 86.50 75 TRP A C 1
ATOM 632 O O . TRP A 1 75 ? -15.118 5.622 4.531 1.00 86.50 75 TRP A O 1
ATOM 642 N N . LEU A 1 76 ? -13.426 6.380 5.806 1.00 85.75 76 LEU A N 1
ATOM 643 C CA . LEU A 1 76 ? -12.968 5.079 6.298 1.00 85.75 76 LEU A CA 1
ATOM 644 C C . LEU A 1 76 ? -13.766 4.573 7.509 1.00 85.75 76 LEU A C 1
ATOM 646 O O . LEU A 1 76 ? -13.525 3.453 7.969 1.00 85.75 76 LEU A O 1
ATOM 650 N N . LYS A 1 77 ? -14.720 5.371 8.010 1.00 89.06 77 LYS A N 1
ATOM 651 C CA . LYS A 1 77 ? -15.515 5.086 9.212 1.00 89.06 77 LYS A CA 1
ATOM 652 C C . LYS A 1 77 ? -14.628 4.767 10.424 1.00 89.06 77 LYS A C 1
ATOM 654 O O . LYS A 1 77 ? -14.883 3.809 11.155 1.00 89.06 77 LYS A O 1
ATOM 659 N N . LEU A 1 78 ? -13.546 5.527 10.591 1.00 89.44 78 LEU A N 1
ATOM 660 C CA . LEU A 1 78 ? -12.691 5.432 11.771 1.00 89.44 78 LEU A CA 1
ATOM 661 C C . LEU A 1 78 ? -13.447 5.987 12.983 1.00 89.44 78 LEU A C 1
ATOM 663 O O . LEU A 1 78 ? -13.994 7.084 12.907 1.00 89.44 78 LEU A O 1
ATOM 667 N N . LYS A 1 79 ? -13.480 5.222 14.083 1.00 89.69 79 LYS A N 1
ATOM 668 C CA . LYS A 1 79 ? -14.059 5.680 15.358 1.00 89.69 79 LYS A CA 1
ATOM 669 C C . LYS A 1 79 ? -13.223 6.801 15.977 1.00 89.69 79 LYS A C 1
ATOM 671 O O . LYS A 1 79 ? -13.766 7.767 16.487 1.00 89.69 79 LYS A O 1
ATOM 676 N N . GLU A 1 80 ? -11.908 6.664 15.875 1.00 92.06 80 GLU A N 1
ATOM 677 C CA . GLU A 1 80 ? -10.909 7.629 16.325 1.00 92.06 80 GLU A CA 1
ATOM 678 C C . GLU A 1 80 ? -9.756 7.676 15.316 1.00 92.06 80 GLU A C 1
ATOM 680 O O . GLU A 1 80 ? -9.593 6.763 14.502 1.00 92.06 80 GLU A O 1
ATOM 685 N N . ILE A 1 81 ? -8.978 8.760 15.315 1.00 92.06 81 ILE A N 1
ATOM 686 C CA . ILE A 1 81 ? -7.791 8.861 14.460 1.00 92.06 81 ILE A CA 1
ATOM 687 C C . ILE A 1 81 ? -6.634 8.160 15.182 1.00 92.06 81 ILE A C 1
ATOM 689 O O . ILE A 1 81 ? -6.275 8.577 16.283 1.00 92.06 81 ILE A O 1
ATOM 693 N N . PRO A 1 82 ? -6.026 7.121 14.582 1.00 91.44 82 PRO A N 1
ATOM 694 C CA . PRO A 1 82 ? -4.955 6.390 15.233 1.00 91.44 82 PRO A CA 1
ATOM 695 C C . PRO A 1 82 ? -3.717 7.263 15.418 1.00 91.44 82 PRO A C 1
ATOM 697 O O . PRO A 1 82 ? -3.301 8.003 14.522 1.00 91.44 82 PRO A O 1
ATOM 700 N N . SER A 1 83 ? -3.100 7.129 16.590 1.00 92.25 83 SER A N 1
ATOM 701 C CA . SER A 1 83 ? -1.852 7.814 16.914 1.00 92.25 83 SER A CA 1
ATOM 702 C C . SER A 1 83 ? -0.705 7.366 15.995 1.00 92.25 83 SER A C 1
ATOM 704 O O . SER A 1 83 ? -0.730 6.276 15.414 1.00 92.25 83 SER A O 1
ATOM 706 N N . LYS A 1 84 ? 0.356 8.182 15.901 1.00 92.00 84 LYS A N 1
ATOM 707 C CA . LYS A 1 84 ? 1.558 7.850 15.112 1.00 92.00 84 LYS A CA 1
ATOM 708 C C . LYS A 1 84 ? 2.117 6.469 15.478 1.00 92.00 84 LYS A C 1
ATOM 710 O O . LYS A 1 84 ? 2.447 5.701 14.577 1.00 92.00 84 LYS A O 1
ATOM 715 N N . SER A 1 85 ? 2.236 6.163 16.771 1.00 89.75 85 SER A N 1
ATOM 716 C CA . SER A 1 85 ? 2.771 4.882 17.249 1.00 89.75 85 SER A CA 1
ATOM 717 C C . SER A 1 85 ? 1.849 3.722 16.881 1.00 89.75 85 SER A C 1
ATOM 719 O O . SER A 1 85 ? 2.328 2.711 16.376 1.00 89.75 85 SER A O 1
ATOM 721 N N . SER A 1 86 ? 0.531 3.890 17.025 1.00 89.50 86 SER A N 1
ATOM 722 C CA . SER A 1 86 ? -0.451 2.875 16.628 1.00 89.50 86 SER A CA 1
ATOM 723 C C . SER A 1 86 ? -0.357 2.537 15.139 1.00 89.50 86 SER A C 1
ATOM 725 O O . SER A 1 86 ? -0.332 1.358 14.786 1.00 89.50 86 SER A O 1
ATOM 727 N N . ILE A 1 87 ? -0.259 3.551 14.268 1.00 90.44 87 ILE A N 1
ATOM 728 C CA . ILE A 1 87 ? -0.085 3.337 12.823 1.00 90.44 87 ILE A CA 1
ATOM 729 C C . ILE A 1 87 ? 1.251 2.649 12.538 1.00 90.44 87 ILE A C 1
ATOM 731 O O . ILE A 1 87 ? 1.275 1.669 11.797 1.00 90.44 87 ILE A O 1
ATOM 735 N N . HIS A 1 88 ? 2.342 3.120 13.149 1.00 89.56 88 HIS A N 1
ATOM 736 C CA . HIS A 1 88 ? 3.676 2.551 12.957 1.00 89.56 88 HIS A CA 1
ATOM 737 C C . HIS A 1 88 ? 3.719 1.058 13.301 1.00 89.56 88 HIS A C 1
ATOM 739 O O . HIS A 1 88 ? 4.107 0.250 12.465 1.00 89.56 88 HIS A O 1
ATOM 745 N N . SER A 1 89 ? 3.246 0.670 14.487 1.00 87.62 89 SER A N 1
ATOM 746 C CA . SER A 1 89 ? 3.247 -0.733 14.922 1.00 87.62 89 SER A CA 1
ATOM 747 C C . SER A 1 89 ? 2.382 -1.628 14.030 1.00 87.62 89 SER A C 1
ATOM 749 O O . SER A 1 89 ? 2.705 -2.797 13.815 1.00 87.62 89 SER A O 1
ATOM 751 N N . HIS A 1 90 ? 1.284 -1.095 13.484 1.00 86.50 90 HIS A N 1
ATOM 752 C CA . HIS A 1 90 ? 0.462 -1.833 12.525 1.00 86.50 90 HIS A CA 1
ATOM 753 C C . HIS A 1 90 ? 1.145 -1.956 11.157 1.00 86.50 90 HIS A C 1
ATOM 755 O O . HIS A 1 90 ? 1.038 -2.998 10.512 1.00 86.50 90 HIS A O 1
ATOM 761 N N . PHE A 1 91 ? 1.857 -0.918 10.716 1.00 86.38 91 PHE A N 1
ATOM 762 C CA . PHE A 1 91 ? 2.604 -0.918 9.459 1.00 86.38 91 PHE A CA 1
ATOM 763 C C . PHE A 1 91 ? 3.836 -1.817 9.517 1.00 86.38 91 PHE A C 1
ATOM 765 O O . PHE A 1 91 ? 4.095 -2.510 8.548 1.00 86.38 91 PHE A O 1
ATOM 772 N N . GLU A 1 92 ? 4.548 -1.887 10.634 1.00 83.81 92 GLU A N 1
ATOM 773 C CA . GLU A 1 92 ? 5.617 -2.874 10.839 1.00 83.81 92 GLU A CA 1
ATOM 774 C C . GLU A 1 92 ? 5.075 -4.302 10.676 1.00 83.81 92 GLU A C 1
ATOM 776 O O . GLU A 1 92 ? 5.602 -5.114 9.918 1.00 83.81 92 GLU A O 1
ATOM 781 N N . ARG A 1 93 ? 3.933 -4.584 11.312 1.00 78.12 93 ARG A N 1
ATOM 782 C CA . ARG A 1 93 ? 3.325 -5.920 11.317 1.00 78.12 93 ARG A CA 1
ATOM 783 C C . ARG A 1 93 ? 2.733 -6.332 9.965 1.00 78.12 93 ARG A C 1
ATOM 785 O O . ARG A 1 93 ? 2.839 -7.487 9.567 1.00 78.12 93 ARG A O 1
ATOM 792 N N . ILE A 1 94 ? 2.048 -5.413 9.285 1.00 75.19 94 ILE A N 1
ATOM 793 C CA . ILE A 1 94 ? 1.287 -5.695 8.056 1.00 75.19 94 ILE A CA 1
ATOM 794 C C . ILE A 1 94 ? 2.045 -5.250 6.796 1.00 75.19 94 ILE A C 1
ATOM 796 O O . ILE A 1 94 ? 1.934 -5.862 5.730 1.00 75.19 94 ILE A O 1
ATOM 800 N N . GLY A 1 95 ? 2.776 -4.146 6.901 1.00 69.56 95 GLY A N 1
ATOM 801 C CA . GLY A 1 95 ? 3.237 -3.329 5.785 1.00 69.56 95 GLY A CA 1
ATOM 802 C C . GLY A 1 95 ? 4.260 -4.018 4.906 1.00 69.56 95 GLY A C 1
ATOM 803 O O . GLY A 1 95 ? 4.097 -3.967 3.692 1.00 69.56 95 GLY A O 1
ATOM 804 N N . LEU A 1 96 ? 5.240 -4.738 5.460 1.00 64.94 96 LEU A N 1
ATOM 805 C CA . LEU A 1 96 ? 6.215 -5.446 4.622 1.00 64.94 96 LEU A CA 1
ATOM 806 C C . LEU A 1 96 ? 5.531 -6.499 3.740 1.00 64.94 96 LEU A C 1
ATOM 808 O O . LEU A 1 96 ? 5.771 -6.572 2.534 1.00 64.94 96 LEU A O 1
ATOM 812 N N . THR A 1 97 ? 4.623 -7.273 4.332 1.00 68.25 97 THR A N 1
ATOM 813 C CA . THR A 1 97 ? 3.885 -8.331 3.639 1.00 68.25 97 THR A CA 1
ATOM 814 C C . THR A 1 97 ? 2.930 -7.749 2.602 1.00 68.25 97 THR A C 1
ATOM 816 O O . THR A 1 97 ? 2.885 -8.234 1.472 1.00 68.25 97 THR A O 1
ATOM 819 N N . ILE A 1 98 ? 2.180 -6.692 2.930 1.00 70.12 98 ILE A N 1
ATOM 820 C CA . ILE A 1 98 ? 1.245 -6.073 1.979 1.00 70.12 98 ILE A CA 1
ATOM 821 C C . ILE A 1 98 ? 1.977 -5.333 0.863 1.00 70.12 98 ILE A C 1
ATOM 823 O O . ILE A 1 98 ? 1.587 -5.494 -0.288 1.00 70.12 98 ILE A O 1
ATOM 827 N N . ILE A 1 99 ? 3.041 -4.583 1.153 1.00 68.31 99 ILE A N 1
ATOM 828 C CA . ILE A 1 99 ? 3.813 -3.858 0.132 1.00 68.31 99 ILE A CA 1
ATOM 829 C C . ILE A 1 99 ? 4.472 -4.843 -0.835 1.00 68.31 99 ILE A C 1
ATOM 831 O O . ILE A 1 99 ? 4.328 -4.686 -2.045 1.00 68.31 99 ILE A O 1
ATOM 835 N N . ARG A 1 100 ? 5.123 -5.905 -0.333 1.00 67.94 100 ARG A N 1
ATOM 836 C CA . ARG A 1 100 ? 5.712 -6.951 -1.192 1.00 67.94 100 ARG A CA 1
ATOM 837 C C . ARG A 1 100 ? 4.658 -7.610 -2.077 1.00 67.94 100 ARG A C 1
ATOM 839 O O . ARG A 1 100 ? 4.890 -7.815 -3.262 1.00 67.94 100 ARG A O 1
ATOM 846 N N . ASN A 1 101 ? 3.479 -7.888 -1.527 1.00 66.19 101 ASN A N 1
ATOM 847 C CA . ASN A 1 101 ? 2.388 -8.490 -2.287 1.00 66.19 101 ASN A CA 1
ATOM 848 C C . ASN A 1 101 ? 1.740 -7.526 -3.289 1.00 66.19 101 ASN A C 1
ATOM 850 O O . ASN A 1 101 ? 1.422 -7.946 -4.396 1.00 66.19 101 ASN A O 1
ATOM 854 N N . LEU A 1 102 ? 1.554 -6.253 -2.934 1.00 65.06 102 LEU A N 1
ATOM 855 C CA . LEU A 1 102 ? 1.073 -5.224 -3.858 1.00 65.06 102 LEU A CA 1
ATOM 856 C C . LEU A 1 102 ? 2.053 -5.058 -5.013 1.00 65.06 102 LEU A C 1
ATOM 858 O O . LEU A 1 102 ? 1.617 -5.046 -6.157 1.00 65.06 102 LEU A O 1
ATOM 862 N N . ASN A 1 103 ? 3.356 -5.029 -4.727 1.00 62.59 103 ASN A N 1
ATOM 863 C CA . ASN A 1 103 ? 4.387 -5.030 -5.757 1.00 62.59 103 ASN A CA 1
ATOM 864 C C . ASN A 1 103 ? 4.267 -6.269 -6.647 1.00 62.59 103 ASN A C 1
ATOM 866 O O . ASN A 1 103 ? 4.146 -6.107 -7.850 1.00 62.59 103 ASN A O 1
ATOM 870 N N . LEU A 1 104 ? 4.167 -7.483 -6.090 1.00 68.00 104 LEU A N 1
ATOM 871 C CA . LEU A 1 104 ? 3.977 -8.707 -6.885 1.00 68.00 104 LEU A CA 1
ATOM 872 C C . LEU A 1 104 ? 2.724 -8.664 -7.773 1.00 68.00 104 LEU A C 1
ATOM 874 O O . LEU A 1 104 ? 2.771 -9.088 -8.925 1.00 68.00 104 LEU A O 1
ATOM 878 N N . VAL A 1 105 ? 1.600 -8.164 -7.256 1.00 65.38 105 VAL A N 1
ATOM 879 C CA . VAL A 1 105 ? 0.351 -8.035 -8.021 1.00 65.38 105 VAL A CA 1
ATOM 880 C C . VAL A 1 105 ? 0.491 -6.979 -9.117 1.00 65.38 105 VAL A C 1
ATOM 882 O O . VAL A 1 105 ? 0.076 -7.228 -10.242 1.00 65.38 105 VAL A O 1
ATOM 885 N N . ILE A 1 106 ? 1.115 -5.834 -8.833 1.00 62.44 106 ILE A N 1
ATOM 886 C CA . ILE A 1 106 ? 1.381 -4.781 -9.824 1.00 62.44 106 ILE A CA 1
ATOM 887 C C . ILE A 1 106 ? 2.335 -5.288 -10.912 1.00 62.44 106 ILE A C 1
ATOM 889 O O . ILE A 1 106 ? 2.086 -5.042 -12.089 1.00 62.44 106 ILE A O 1
ATOM 893 N N . THR A 1 107 ? 3.380 -6.032 -10.545 1.00 59.00 107 THR A N 1
ATOM 894 C CA . THR A 1 107 ? 4.318 -6.650 -11.492 1.00 59.00 107 THR A CA 1
ATOM 895 C C . THR A 1 107 ? 3.633 -7.695 -12.368 1.00 59.00 107 THR A C 1
ATOM 897 O O . THR A 1 107 ? 3.973 -7.804 -13.535 1.00 59.00 107 THR A O 1
ATOM 900 N N . LYS A 1 108 ? 2.643 -8.431 -11.842 1.00 61.75 108 LYS A N 1
ATOM 901 C CA . LYS A 1 108 ? 1.835 -9.379 -12.630 1.00 61.75 108 LYS A CA 1
ATOM 902 C C . LYS A 1 108 ? 0.772 -8.705 -13.505 1.00 61.75 108 LYS A C 1
ATOM 904 O O . LYS A 1 108 ? 0.374 -9.285 -14.505 1.00 61.75 108 LYS A O 1
ATOM 909 N N . LEU A 1 109 ? 0.266 -7.537 -13.102 1.00 57.16 109 LEU A N 1
ATOM 910 C CA . LEU A 1 109 ? -0.770 -6.789 -13.827 1.00 57.16 109 LEU A CA 1
ATOM 911 C C . LEU A 1 109 ? -0.205 -5.908 -14.939 1.00 57.16 109 LEU A C 1
ATOM 913 O O . LEU A 1 109 ? -0.908 -5.630 -15.906 1.00 57.16 109 LEU A O 1
ATOM 917 N N . LYS A 1 110 ? 1.039 -5.443 -14.806 1.00 54.00 110 LYS A N 1
ATOM 918 C CA . LYS A 1 110 ? 1.763 -4.910 -15.953 1.00 54.00 110 LYS A CA 1
ATOM 919 C C . LYS A 1 110 ? 2.118 -6.100 -16.830 1.00 54.00 110 LYS A C 1
ATOM 921 O O . LYS A 1 110 ? 3.005 -6.864 -16.471 1.00 54.00 110 LYS A O 1
ATOM 926 N N . GLU A 1 111 ? 1.444 -6.240 -17.967 1.00 58.53 111 GLU A N 1
ATOM 927 C CA . GLU A 1 111 ? 2.023 -6.974 -19.087 1.00 58.53 111 GLU A CA 1
ATOM 928 C C . GLU A 1 111 ? 3.40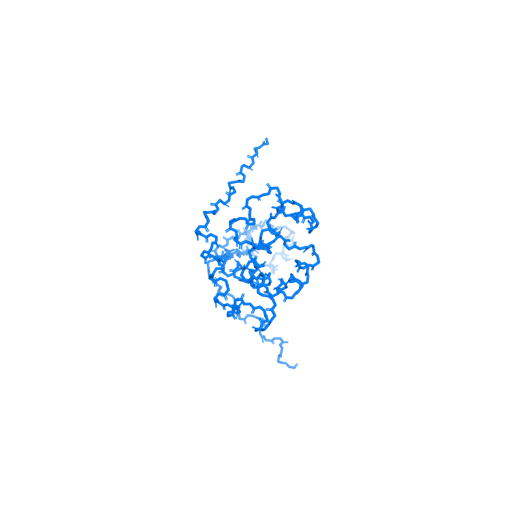5 -6.364 -19.319 1.00 58.53 111 GLU A C 1
ATOM 930 O O . GLU A 1 111 ? 3.534 -5.206 -19.728 1.00 58.53 111 GLU A O 1
ATOM 935 N N . SER A 1 112 ? 4.452 -7.077 -18.912 1.00 55.41 112 SER A N 1
ATOM 936 C CA . SER A 1 112 ? 5.803 -6.633 -19.185 1.00 55.41 112 SER A CA 1
ATOM 937 C C . SER A 1 112 ? 5.981 -6.761 -20.688 1.00 55.41 112 SER A C 1
ATOM 939 O O . SER A 1 112 ? 6.059 -7.854 -21.240 1.00 55.41 112 SER A O 1
ATOM 941 N N . ILE A 1 113 ? 5.962 -5.617 -21.363 1.00 57.53 113 ILE A N 1
ATOM 942 C CA . ILE A 1 113 ? 6.348 -5.535 -22.760 1.00 57.53 113 ILE A CA 1
ATOM 943 C C . ILE A 1 113 ? 7.847 -5.819 -22.781 1.00 57.53 113 ILE A C 1
ATOM 945 O O . ILE A 1 113 ? 8.638 -5.031 -22.258 1.00 57.53 113 ILE A O 1
ATOM 949 N N . HIS A 1 114 ? 8.226 -6.979 -23.308 1.00 65.38 114 HIS A N 1
ATOM 950 C CA . HIS A 1 114 ? 9.626 -7.355 -23.414 1.00 65.38 114 HIS A CA 1
ATOM 951 C C . HIS A 1 114 ? 10.155 -6.871 -24.754 1.00 65.38 114 HIS A C 1
ATOM 953 O O . HIS A 1 114 ? 9.537 -7.109 -25.792 1.00 65.38 114 HIS A O 1
ATOM 959 N N . TYR A 1 115 ? 11.311 -6.221 -24.717 1.00 76.81 115 TYR A N 1
ATOM 960 C CA . TYR A 1 115 ? 12.060 -5.867 -25.909 1.00 76.81 115 TYR A CA 1
ATOM 961 C C . TYR A 1 115 ? 13.316 -6.728 -25.951 1.00 76.81 115 TYR A C 1
ATOM 963 O O . TYR A 1 115 ? 14.097 -6.729 -24.999 1.00 76.81 115 TYR A O 1
ATOM 971 N N . ALA A 1 116 ? 13.494 -7.469 -27.038 1.00 78.44 116 ALA A N 1
ATOM 972 C CA . ALA A 1 116 ? 14.762 -8.095 -27.369 1.00 78.44 116 ALA A CA 1
ATOM 973 C C . ALA A 1 116 ? 15.477 -7.193 -28.375 1.00 78.44 116 ALA A C 1
ATOM 975 O O . ALA A 1 116 ? 14.881 -6.779 -29.372 1.00 78.44 116 ALA A O 1
ATOM 976 N N . ILE A 1 117 ? 16.732 -6.862 -28.084 1.00 82.56 117 ILE A N 1
ATOM 977 C CA . ILE A 1 117 ? 17.609 -6.148 -29.006 1.00 82.56 117 ILE A CA 1
ATOM 978 C C . ILE A 1 117 ? 18.650 -7.156 -29.452 1.00 82.56 117 ILE A C 1
ATOM 980 O O . ILE A 1 117 ? 19.436 -7.623 -28.629 1.00 82.56 117 ILE A O 1
ATOM 984 N N . ASP A 1 118 ? 18.647 -7.472 -30.739 1.00 85.25 118 ASP A N 1
ATOM 985 C CA . ASP A 1 118 ? 19.748 -8.189 -31.363 1.00 85.25 118 ASP A CA 1
ATOM 986 C C . ASP A 1 118 ? 20.523 -7.225 -32.260 1.00 85.25 118 ASP A C 1
ATOM 988 O O . ASP A 1 118 ? 19.958 -6.308 -32.862 1.00 85.25 118 ASP A O 1
ATOM 992 N N . SER A 1 119 ? 21.842 -7.364 -32.297 1.00 85.38 119 SER A N 1
ATOM 993 C CA . SER A 1 119 ? 22.696 -6.527 -33.133 1.00 85.38 119 SER A CA 1
ATOM 994 C C . SER A 1 119 ? 23.766 -7.374 -33.785 1.00 85.38 119 SER A C 1
ATOM 996 O O . SER A 1 119 ? 24.654 -7.889 -33.112 1.00 85.38 119 SER A O 1
ATOM 998 N N . THR A 1 120 ? 23.706 -7.451 -35.109 1.00 83.31 120 THR A N 1
ATOM 999 C CA . THR A 1 120 ? 24.626 -8.237 -35.927 1.00 83.31 120 THR A CA 1
ATOM 1000 C C . THR A 1 120 ? 25.297 -7.331 -36.957 1.00 83.31 120 THR A C 1
ATOM 1002 O O . THR A 1 120 ? 24.671 -6.441 -37.535 1.00 83.31 120 THR A O 1
ATOM 1005 N N . GLY A 1 121 ? 26.598 -7.526 -37.174 1.00 83.94 121 GLY A N 1
ATOM 1006 C CA . GLY A 1 121 ? 27.329 -6.875 -38.260 1.00 83.94 121 GLY A CA 1
ATOM 1007 C C . GLY A 1 121 ? 27.190 -7.683 -39.545 1.00 83.94 121 GLY A C 1
ATOM 1008 O O . GLY A 1 121 ? 27.484 -8.876 -39.547 1.00 83.94 121 GLY A O 1
ATOM 1009 N N . ILE A 1 122 ? 26.750 -7.041 -40.623 1.00 81.31 122 ILE A N 1
ATOM 1010 C CA . ILE A 1 122 ? 26.737 -7.618 -41.966 1.00 81.31 122 ILE A CA 1
ATOM 1011 C C . ILE A 1 122 ? 27.912 -7.008 -42.724 1.00 81.31 122 ILE A C 1
ATOM 1013 O O . ILE A 1 122 ? 27.983 -5.790 -42.902 1.00 81.31 122 ILE A O 1
ATOM 1017 N N . ASP A 1 123 ? 28.846 -7.848 -43.157 1.00 80.81 123 ASP A N 1
ATOM 1018 C CA . ASP A 1 123 ? 29.940 -7.410 -44.018 1.00 80.81 123 ASP A CA 1
ATOM 1019 C C . ASP A 1 123 ? 29.379 -7.053 -45.401 1.00 80.81 123 ASP A C 1
ATOM 1021 O O . ASP A 1 123 ? 28.668 -7.846 -46.017 1.00 80.81 123 ASP A O 1
ATOM 1025 N N . SER A 1 124 ? 29.736 -5.883 -45.933 1.00 72.31 124 SER A N 1
ATOM 1026 C CA . SER A 1 124 ? 29.277 -5.442 -47.260 1.00 72.31 124 SER A CA 1
ATOM 1027 C C . SER A 1 124 ? 30.019 -6.129 -48.417 1.00 72.31 124 SER A C 1
ATOM 1029 O O . SER A 1 124 ? 29.837 -5.763 -49.577 1.00 72.31 124 SER A O 1
ATOM 1031 N N . TYR A 1 125 ? 30.907 -7.083 -48.117 1.00 72.12 125 TYR A N 1
ATOM 1032 C CA . TYR A 1 125 ? 31.795 -7.724 -49.082 1.00 72.12 125 TYR A CA 1
ATOM 1033 C C . TYR A 1 125 ? 31.830 -9.240 -48.863 1.00 72.12 125 TYR A C 1
ATOM 1035 O O . TYR A 1 125 ? 32.069 -9.711 -47.755 1.00 72.12 125 TYR A O 1
ATOM 1043 N N . TYR A 1 126 ? 31.641 -10.010 -49.936 1.00 73.19 126 TYR A N 1
ATOM 1044 C CA . TYR A 1 126 ? 31.520 -11.475 -49.891 1.00 73.19 126 TYR A CA 1
ATOM 1045 C C . TYR A 1 126 ? 32.856 -12.229 -49.733 1.00 73.19 126 TYR A C 1
ATOM 1047 O O . TYR A 1 126 ? 32.872 -13.459 -49.705 1.00 73.19 126 TYR A O 1
ATOM 1055 N N . ALA A 1 127 ? 33.996 -11.535 -49.647 1.00 75.81 127 ALA A N 1
ATOM 1056 C CA . ALA A 1 127 ? 35.293 -12.201 -49.526 1.00 75.81 127 ALA A CA 1
ATOM 1057 C C . ALA A 1 127 ? 35.487 -12.803 -48.125 1.00 75.81 127 ALA A C 1
ATOM 1059 O O . ALA A 1 127 ? 35.234 -12.158 -47.104 1.00 75.81 127 ALA A O 1
ATOM 1060 N N . SER A 1 128 ? 36.009 -14.029 -48.049 1.00 79.19 128 SER A N 1
ATOM 1061 C CA . SER A 1 128 ? 36.346 -14.647 -46.764 1.00 79.19 128 SER A CA 1
ATOM 1062 C C . SER A 1 128 ? 37.549 -13.951 -46.110 1.00 79.19 128 SER A C 1
ATOM 1064 O O . SER A 1 128 ? 38.440 -13.435 -46.792 1.00 79.19 128 SER A O 1
ATOM 1066 N N . LYS A 1 129 ? 37.622 -13.979 -44.769 1.00 76.69 129 LYS A N 1
ATOM 1067 C CA . LYS A 1 129 ? 38.768 -13.422 -44.017 1.00 76.69 129 LYS A CA 1
ATOM 1068 C C . LYS A 1 129 ? 40.105 -14.044 -44.436 1.00 76.69 129 LYS A C 1
ATOM 1070 O O . LYS A 1 129 ? 41.137 -13.380 -44.380 1.00 76.69 129 LYS A O 1
ATOM 1075 N N . HIS A 1 130 ? 40.085 -15.307 -44.872 1.00 82.12 130 HIS A N 1
ATOM 1076 C CA . HIS A 1 130 ? 41.276 -16.024 -45.322 1.00 82.12 130 HIS A CA 1
ATOM 1077 C C . HIS A 1 130 ? 41.923 -15.368 -46.550 1.00 82.12 130 HIS A C 1
ATOM 1079 O O . HIS A 1 130 ? 43.130 -15.132 -46.547 1.00 82.12 130 HIS A O 1
ATOM 1085 N N . TYR A 1 131 ? 41.133 -15.045 -47.579 1.00 81.19 131 TYR A N 1
ATOM 1086 C CA . TYR A 1 131 ? 41.663 -14.460 -48.815 1.00 81.19 131 TYR A CA 1
ATOM 1087 C C . TYR A 1 131 ? 42.085 -13.005 -48.636 1.00 81.19 131 TYR A C 1
ATOM 1089 O O . TYR A 1 131 ? 43.110 -12.594 -49.173 1.00 81.19 131 TYR A O 1
ATOM 1097 N N . GLU A 1 132 ? 41.367 -12.241 -47.817 1.00 79.50 132 GLU A N 1
ATOM 1098 C CA . GLU A 1 132 ? 41.717 -10.842 -47.571 1.00 79.50 132 GLU A CA 1
ATOM 1099 C C . GLU A 1 132 ? 43.060 -10.645 -46.884 1.00 79.50 132 GLU A C 1
ATOM 1101 O O . GLU A 1 132 ? 43.801 -9.728 -47.239 1.00 79.50 132 GLU A O 1
ATOM 1106 N N . LYS A 1 133 ? 43.401 -11.536 -45.948 1.00 82.75 133 LYS A N 1
ATOM 1107 C CA . LYS A 1 133 ? 44.699 -11.507 -45.273 1.00 82.75 133 LYS A CA 1
ATOM 1108 C C . LYS A 1 133 ? 45.854 -11.734 -46.254 1.00 82.75 133 LYS A C 1
ATOM 1110 O O . LYS A 1 133 ? 46.932 -11.191 -46.051 1.00 82.75 133 LYS A O 1
ATOM 1115 N N . ARG A 1 134 ? 45.629 -12.501 -47.329 1.00 85.50 134 ARG A N 1
ATOM 1116 C CA . ARG A 1 134 ? 46.642 -12.755 -48.367 1.00 85.50 134 ARG A CA 1
ATOM 1117 C C . ARG A 1 134 ? 46.821 -11.590 -49.338 1.00 85.50 134 ARG A C 1
ATOM 1119 O O . ARG A 1 134 ? 47.935 -11.370 -49.789 1.00 85.50 134 ARG A O 1
ATOM 1126 N N . ILE A 1 135 ? 45.757 -10.841 -49.633 1.00 87.50 135 ILE A N 1
ATOM 1127 C CA . ILE A 1 135 ? 45.824 -9.641 -50.493 1.00 87.50 135 ILE A CA 1
ATOM 1128 C C . ILE A 1 135 ? 46.078 -8.349 -49.702 1.00 87.50 135 ILE A C 1
ATOM 1130 O O . ILE A 1 135 ? 45.994 -7.258 -50.256 1.00 87.50 135 ILE A O 1
ATOM 1134 N N . ASN A 1 136 ? 46.369 -8.471 -48.404 1.00 84.19 136 ASN A N 1
ATOM 1135 C CA . ASN A 1 136 ? 46.679 -7.375 -47.490 1.00 84.19 136 ASN A CA 1
ATOM 1136 C C . ASN A 1 136 ? 45.604 -6.269 -47.442 1.00 84.19 136 ASN A C 1
ATOM 1138 O O . ASN A 1 136 ? 45.904 -5.077 -47.378 1.00 84.19 136 ASN A O 1
ATOM 1142 N N . ARG A 1 137 ? 44.323 -6.659 -47.480 1.00 77.00 137 ARG A N 1
ATOM 1143 C CA . ARG A 1 137 ? 43.203 -5.712 -47.394 1.00 77.00 137 ARG A CA 1
ATOM 1144 C C . AR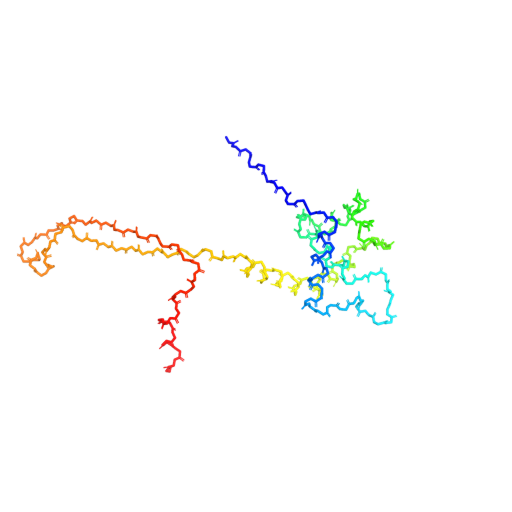G A 1 137 ? 42.944 -5.337 -45.932 1.00 77.00 137 ARG A C 1
ATOM 1146 O O . ARG A 1 137 ? 42.606 -6.192 -45.121 1.00 77.00 137 ARG A O 1
ATOM 1153 N N . ILE A 1 138 ? 43.081 -4.049 -45.615 1.00 71.75 138 ILE A N 1
ATOM 1154 C CA . ILE A 1 138 ? 43.084 -3.539 -44.229 1.00 71.75 138 ILE A CA 1
ATOM 1155 C C . ILE A 1 138 ? 41.682 -3.113 -43.758 1.00 71.75 138 ILE A C 1
ATOM 1157 O O . ILE A 1 138 ? 41.390 -3.144 -42.565 1.00 71.75 138 ILE A O 1
ATOM 1161 N N . HIS A 1 139 ? 40.790 -2.736 -44.680 1.00 72.75 139 HIS A N 1
ATOM 1162 C CA . HIS A 1 139 ? 39.482 -2.179 -44.340 1.00 72.75 139 HIS A CA 1
ATOM 1163 C C . HIS A 1 139 ? 38.328 -2.882 -45.066 1.00 72.75 139 HIS A C 1
ATOM 1165 O O . HIS A 1 139 ? 38.338 -3.039 -46.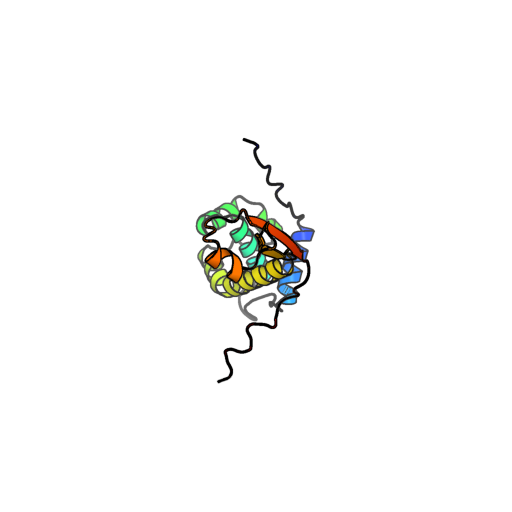295 1.00 72.75 139 HIS A O 1
ATOM 1171 N N . ARG A 1 140 ? 37.303 -3.248 -44.287 1.00 72.81 140 ARG A N 1
ATOM 1172 C CA . ARG A 1 140 ? 35.983 -3.645 -44.780 1.00 72.81 140 ARG A CA 1
ATOM 1173 C C . ARG A 1 140 ? 34.948 -2.603 -44.352 1.00 72.81 140 ARG A C 1
ATOM 1175 O O . ARG A 1 140 ? 34.834 -2.355 -43.149 1.00 72.81 140 ARG A O 1
ATOM 1182 N N . PRO A 1 141 ? 34.151 -2.054 -45.284 1.00 78.50 141 PRO A N 1
ATOM 1183 C CA . PRO A 1 141 ? 32.896 -1.440 -44.895 1.00 78.50 141 PRO A CA 1
ATOM 1184 C C . PRO A 1 141 ? 31.981 -2.540 -44.341 1.00 78.50 141 PRO A C 1
ATOM 1186 O O . PRO A 1 141 ? 31.812 -3.590 -44.964 1.00 78.50 141 PRO A O 1
ATOM 1189 N N . TYR A 1 142 ? 31.418 -2.305 -43.163 1.00 81.75 142 TYR A N 1
ATOM 1190 C CA . TYR A 1 142 ? 30.420 -3.175 -42.554 1.00 81.75 142 TYR A CA 1
ATOM 1191 C C . TYR A 1 142 ? 29.171 -2.357 -42.251 1.00 81.75 142 TYR A C 1
ATOM 1193 O O . TYR A 1 142 ? 29.249 -1.177 -41.900 1.00 81.75 142 TYR A O 1
ATOM 1201 N N . LEU A 1 143 ? 28.016 -2.996 -42.376 1.00 85.75 143 LEU A N 1
ATOM 1202 C CA . LEU A 1 143 ? 26.745 -2.436 -41.960 1.00 85.75 143 LEU A CA 1
ATOM 1203 C C . LEU A 1 143 ? 26.373 -3.037 -40.607 1.00 85.75 143 LEU A C 1
ATOM 1205 O O . LEU A 1 143 ? 26.257 -4.254 -40.461 1.00 85.75 143 LEU A O 1
ATOM 1209 N N . LYS A 1 144 ? 26.168 -2.187 -39.602 1.00 86.81 144 LYS A N 1
ATOM 1210 C CA . LYS A 1 144 ? 25.623 -2.634 -38.320 1.00 86.81 144 LYS A CA 1
ATOM 1211 C C . LYS A 1 144 ? 24.103 -2.695 -38.421 1.00 86.81 144 LYS A C 1
ATOM 1213 O O . LYS A 1 144 ? 23.457 -1.661 -38.570 1.00 86.81 144 LYS A O 1
ATOM 1218 N N . LEU A 1 145 ? 23.547 -3.898 -38.319 1.00 87.75 145 LEU A N 1
ATOM 1219 C CA . LEU A 1 145 ? 22.112 -4.114 -38.215 1.00 87.75 145 LEU A CA 1
ATOM 1220 C C . LEU A 1 145 ? 21.737 -4.262 -36.738 1.00 87.75 145 LEU A C 1
ATOM 1222 O O . LEU A 1 145 ? 22.345 -5.051 -36.016 1.00 87.75 145 LEU A O 1
ATOM 1226 N N . SER A 1 146 ? 20.718 -3.528 -36.299 1.00 90.44 146 SER A N 1
ATOM 1227 C CA . SER A 1 146 ? 20.124 -3.672 -34.969 1.00 90.44 146 SER A CA 1
ATOM 1228 C C . SER A 1 146 ? 18.625 -3.898 -35.119 1.00 90.44 146 SER A C 1
ATOM 1230 O O . SER A 1 146 ? 17.923 -3.060 -35.684 1.00 90.44 146 SER A O 1
ATOM 1232 N N . VAL A 1 147 ? 18.140 -5.032 -34.622 1.00 87.06 147 VAL A N 1
ATOM 1233 C CA . VAL A 1 147 ? 16.733 -5.427 -34.686 1.00 87.06 147 VAL A CA 1
ATOM 1234 C C . VAL A 1 147 ? 16.134 -5.313 -33.290 1.00 87.06 147 VAL A C 1
ATOM 1236 O O . VAL A 1 147 ? 16.657 -5.872 -32.326 1.00 87.06 147 VAL A O 1
ATOM 1239 N N . LEU A 1 148 ? 15.027 -4.579 -33.189 1.00 88.19 148 LEU A N 1
ATOM 1240 C CA . LEU A 1 148 ? 14.230 -4.461 -31.973 1.00 88.19 148 LEU A CA 1
ATOM 1241 C C . LEU A 1 148 ? 12.960 -5.295 -32.142 1.00 88.19 148 LEU A C 1
ATOM 1243 O O . LEU A 1 148 ? 12.132 -4.994 -33.000 1.00 88.19 148 LEU A O 1
ATOM 1247 N N . VAL A 1 149 ? 12.789 -6.315 -31.306 1.00 83.19 149 VAL A N 1
ATOM 1248 C CA . VAL A 1 149 ? 11.587 -7.157 -31.305 1.00 83.19 149 VAL A CA 1
ATOM 1249 C C . VAL A 1 149 ? 10.809 -6.927 -30.021 1.00 83.19 149 VAL A C 1
ATOM 1251 O O . VAL A 1 149 ? 11.335 -7.110 -28.923 1.00 83.19 149 VAL A O 1
ATOM 1254 N N . GLN A 1 150 ? 9.539 -6.556 -30.161 1.00 82.12 150 GLN A N 1
ATOM 1255 C CA . GLN A 1 150 ? 8.595 -6.485 -29.054 1.00 82.12 150 GLN A CA 1
ATOM 1256 C C . GLN A 1 150 ? 7.862 -7.824 -28.928 1.00 82.12 150 GLN A C 1
ATOM 1258 O O . GLN A 1 150 ? 7.192 -8.251 -29.865 1.00 82.12 150 GLN A O 1
ATOM 1263 N N . SER A 1 151 ? 7.950 -8.471 -27.766 1.00 73.06 151 SER A N 1
ATOM 1264 C CA . SER A 1 151 ? 7.215 -9.707 -27.482 1.00 73.06 151 SER A CA 1
ATOM 1265 C C . SER A 1 151 ? 6.325 -9.566 -26.252 1.00 73.06 151 SER A C 1
ATOM 1267 O O . SER A 1 151 ? 6.725 -9.036 -25.211 1.00 73.06 151 SER A O 1
ATOM 1269 N N . THR A 1 152 ? 5.113 -10.105 -26.364 1.00 64.00 152 THR A N 1
ATOM 1270 C CA . THR A 1 152 ? 4.154 -10.261 -25.262 1.00 64.00 152 THR A CA 1
ATOM 1271 C C . THR A 1 152 ? 4.338 -11.580 -24.500 1.00 64.00 152 THR A C 1
ATOM 1273 O O . THR A 1 152 ? 3.813 -11.723 -23.398 1.0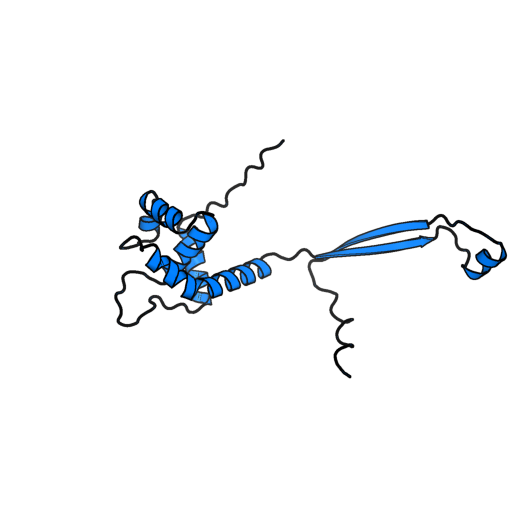0 64.00 152 THR A O 1
ATOM 1276 N N . ARG A 1 153 ? 5.111 -12.543 -25.035 1.00 57.59 153 ARG A N 1
ATOM 1277 C CA . ARG A 1 153 ? 5.378 -13.860 -24.420 1.00 57.59 153 ARG A CA 1
ATOM 1278 C C . ARG A 1 153 ? 6.876 -14.133 -24.236 1.00 57.59 153 ARG A C 1
ATOM 1280 O O . ARG A 1 153 ? 7.707 -13.720 -25.044 1.00 57.59 153 ARG A O 1
ATOM 1287 N N . TYR A 1 154 ? 7.210 -14.866 -23.173 1.00 54.97 154 TYR A N 1
ATOM 1288 C CA . TYR A 1 154 ? 8.561 -15.367 -22.914 1.00 54.97 154 TYR A CA 1
ATOM 1289 C C . TYR A 1 154 ? 8.870 -16.530 -23.866 1.00 54.97 154 TYR A C 1
ATOM 1291 O O . TYR A 1 154 ? 8.333 -17.617 -23.679 1.00 54.97 154 TYR A O 1
ATOM 1299 N N . TYR A 1 155 ? 9.735 -16.320 -24.860 1.00 52.66 155 TYR A N 1
ATOM 1300 C CA . TYR A 1 155 ? 10.201 -17.393 -25.754 1.00 52.66 155 TYR A CA 1
ATOM 1301 C C . TYR A 1 155 ? 11.624 -17.880 -25.445 1.00 52.66 155 TYR A C 1
ATOM 1303 O O . TYR A 1 155 ? 12.112 -18.779 -26.115 1.00 52.66 155 TYR A O 1
ATOM 1311 N N . PHE A 1 156 ? 12.293 -17.336 -24.422 1.00 46.44 156 PHE A N 1
ATOM 1312 C CA . PHE A 1 156 ? 13.679 -17.695 -24.115 1.00 46.44 156 PHE A CA 1
ATOM 1313 C C . PHE A 1 156 ? 13.829 -18.191 -22.677 1.00 46.44 156 PHE A C 1
ATOM 1315 O O . PHE A 1 156 ? 13.901 -17.405 -21.732 1.00 46.44 156 PHE A O 1
ATOM 1322 N N . ARG A 1 157 ? 13.861 -19.517 -22.505 1.00 40.84 157 ARG A N 1
ATOM 1323 C CA . ARG A 1 157 ? 14.214 -20.153 -21.230 1.00 40.84 157 ARG A CA 1
ATOM 1324 C C . ARG A 1 157 ? 14.860 -21.526 -21.427 1.00 40.84 157 ARG A C 1
ATOM 1326 O O . ARG A 1 157 ? 14.407 -22.473 -20.807 1.00 40.84 157 ARG A O 1
ATOM 1333 N N . GLU A 1 158 ? 15.914 -21.644 -22.239 1.00 39.59 158 GLU A N 1
ATOM 1334 C CA . GLU A 1 158 ? 16.622 -22.937 -22.356 1.00 39.59 158 GLU A CA 1
ATOM 1335 C C . GLU A 1 158 ? 18.158 -22.913 -22.332 1.00 39.59 158 GLU A C 1
ATOM 1337 O O . GLU A 1 158 ? 18.753 -23.962 -22.127 1.00 39.59 158 GLU A O 1
ATOM 1342 N N . VAL A 1 159 ? 18.844 -21.766 -22.392 1.00 40.53 159 VAL A N 1
ATOM 1343 C CA . VAL A 1 159 ? 20.320 -21.803 -22.543 1.00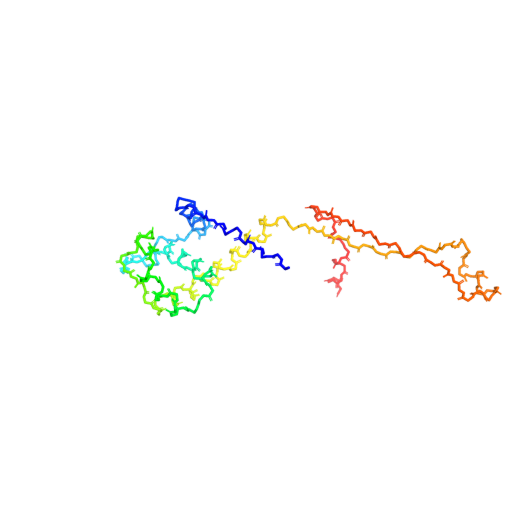 40.53 159 VAL A CA 1
ATOM 1344 C C . VAL A 1 159 ? 21.107 -21.782 -21.214 1.00 40.53 159 VAL A C 1
ATOM 1346 O O . VAL A 1 159 ? 22.278 -22.133 -21.197 1.00 40.53 159 VAL A O 1
ATOM 1349 N N . PHE A 1 160 ? 20.493 -21.460 -20.067 1.00 37.06 160 PHE A N 1
ATOM 1350 C CA . PHE A 1 160 ? 21.233 -21.271 -18.797 1.00 37.06 160 PHE A CA 1
ATOM 1351 C C . PHE A 1 160 ? 21.082 -22.376 -17.735 1.00 37.06 160 PHE A C 1
ATOM 1353 O O . PHE A 1 160 ? 21.628 -22.239 -16.645 1.00 37.06 160 PHE A O 1
ATOM 1360 N N . LYS A 1 161 ? 20.381 -23.484 -18.015 1.00 35.56 161 LYS A N 1
ATOM 1361 C CA . LYS A 1 161 ? 20.233 -24.593 -17.044 1.00 35.56 161 LYS A CA 1
ATOM 1362 C C . LYS A 1 161 ? 21.356 -25.641 -17.069 1.00 35.56 161 LYS A C 1
ATOM 1364 O O . LYS A 1 161 ? 21.319 -26.564 -16.267 1.00 35.56 161 LYS A O 1
ATOM 1369 N N . TRP A 1 162 ? 22.355 -25.498 -17.937 1.00 35.62 162 TRP A N 1
ATOM 1370 C CA . TRP A 1 162 ? 23.439 -26.480 -18.088 1.00 35.62 162 TRP A CA 1
ATOM 1371 C C . TRP A 1 162 ? 24.678 -26.232 -17.208 1.00 35.62 162 TRP A C 1
ATOM 1373 O O . TRP A 1 162 ? 25.632 -26.994 -17.296 1.00 35.62 162 TRP A O 1
ATOM 1383 N N . ALA A 1 163 ? 24.681 -25.205 -16.350 1.00 41.06 163 ALA A N 1
ATOM 1384 C CA . ALA A 1 163 ? 25.857 -24.841 -15.546 1.00 41.06 163 ALA A CA 1
ATOM 1385 C C . ALA A 1 163 ? 25.776 -25.210 -14.047 1.00 41.06 163 ALA A C 1
ATOM 1387 O O . ALA A 1 163 ? 26.711 -24.912 -13.316 1.00 41.06 163 ALA A O 1
ATOM 1388 N N . GLU A 1 164 ? 24.702 -25.855 -13.575 1.00 40.94 164 GLU A N 1
ATOM 1389 C CA . GLU A 1 164 ? 24.538 -26.232 -12.150 1.00 40.94 164 GLU A CA 1
ATOM 1390 C C . GLU A 1 164 ? 24.462 -27.752 -11.909 1.00 40.94 164 GLU A C 1
ATOM 1392 O O . GLU A 1 164 ? 24.044 -28.200 -10.845 1.00 40.94 164 GLU A O 1
ATOM 1397 N N . LEU A 1 165 ? 24.876 -28.566 -12.882 1.00 41.22 165 LEU A N 1
ATOM 1398 C CA . LEU A 1 165 ? 25.015 -30.014 -12.714 1.00 41.22 165 LEU A CA 1
ATOM 1399 C C . LEU A 1 165 ? 26.397 -30.452 -13.200 1.00 41.22 165 LEU A C 1
ATOM 1401 O O . LEU A 1 165 ? 26.535 -30.907 -14.331 1.00 41.22 165 LEU A O 1
ATOM 1405 N N . ASN A 1 166 ? 27.398 -30.241 -12.346 1.00 39.50 166 ASN A N 1
ATOM 1406 C CA . ASN A 1 166 ? 28.616 -31.045 -12.199 1.00 39.50 166 ASN A CA 1
ATOM 1407 C C . ASN A 1 166 ? 29.233 -30.733 -10.835 1.00 39.50 166 ASN A C 1
ATOM 1409 O O . ASN A 1 166 ? 29.513 -29.539 -10.589 1.00 39.50 166 ASN A O 1
#

Radius of gyration: 28.35 Å; chains: 1; bounding box: 64×54×73 Å

pLDDT: mean 74.54, std 15.88, range [34.25, 94.38]

Sequence (166 aa):
MTKHNKIGIQYTLKQLQKLVKKVCYQKQISQYHFKFGPKIYTQHQFVALLILYAKSGKSLRNFVKSLYESKWPKWLKLKEIPSKSSIHSHFERIGLTIIRNLNLVITKLKESIHYAIDSTGIDSYYASKHYEKRINRIHRPYLKLSVLVQSTRYYFREVFKWAELN

Secondary structure (DSSP, 8-state):
------------HHHHHHHHHHHHHHTT--SSS-SSS--SS-HHHHHHHHHHHHHH---HHHHHHHHHHSSHHHHTT-SSPPPHHHHHHHHHHHHHHHHHHHHHHHHHHS---EEEEEEEEEESS---HHHHHHTT-----EEEEEEEEEESS----SSSTTSS--

Foldseek 3Di:
DDPPPPPPPDDDLVRLLVVLVVLCVVVVPDQPPDPPDDPQHGLSLLVSLLVVCVVVPDDLVVSLVVVVVDCSCVSSVHPDRDDSVRSVVSCVVCVVVSVVVVVVVVVVPPLPFDKDKDKDKAFPDPDDPVVCVVVVPDDTDIDIDIDIDTDSDDPDDDDPPPPPDD